Protein AF-A0A528FHX2-F1 (afdb_monomer)

Mean predicted aligned error: 4.31 Å

Radius of gyration: 17.54 Å; Cα contacts (8 Å, |Δi|>4): 48; chains: 1; bounding box: 46×31×41 Å

Structure (mmCIF, N/CA/C/O backbone):
data_AF-A0A528FHX2-F1
#
_entry.id   AF-A0A528FHX2-F1
#
loop_
_atom_site.group_PDB
_atom_site.id
_atom_site.type_symbol
_atom_site.label_atom_id
_atom_site.label_alt_id
_atom_site.label_comp_id
_atom_site.label_asym_id
_atom_site.label_entity_id
_atom_site.label_seq_id
_atom_site.pdbx_PDB_ins_code
_atom_site.Cartn_x
_atom_site.Cartn_y
_atom_site.Cartn_z
_atom_site.occupancy
_atom_site.B_iso_or_equiv
_atom_site.auth_seq_id
_atom_site.auth_comp_id
_atom_site.auth_asym_id
_atom_site.auth_atom_id
_atom_site.pdbx_PDB_model_num
ATOM 1 N N . ILE A 1 1 ? 24.321 2.885 -7.668 1.00 85.81 1 ILE A N 1
ATOM 2 C CA . ILE A 1 1 ? 23.065 2.861 -6.877 1.00 85.81 1 ILE A CA 1
ATOM 3 C C . ILE A 1 1 ? 21.973 3.452 -7.761 1.00 85.81 1 ILE A C 1
ATOM 5 O O . ILE A 1 1 ? 22.249 4.471 -8.384 1.00 85.81 1 ILE A O 1
ATOM 9 N N . ASN A 1 2 ? 20.804 2.810 -7.861 1.00 94.50 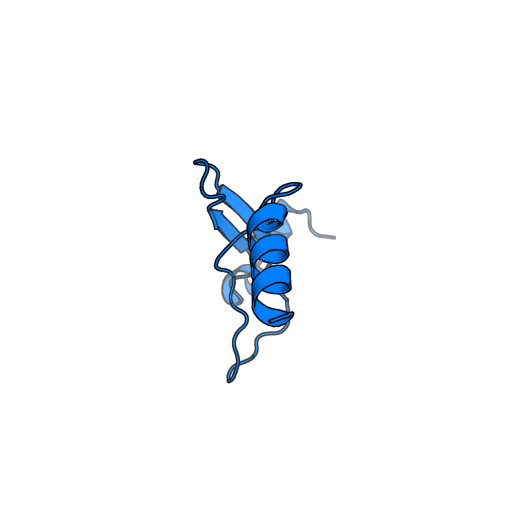2 ASN A N 1
ATOM 10 C CA . ASN A 1 2 ? 19.687 3.285 -8.689 1.00 94.50 2 ASN A CA 1
ATOM 11 C C . ASN A 1 2 ? 18.928 4.423 -7.989 1.00 94.50 2 ASN A C 1
ATOM 13 O O . ASN A 1 2 ? 18.765 4.402 -6.770 1.00 94.50 2 ASN A O 1
ATOM 17 N N . THR A 1 3 ? 18.422 5.390 -8.754 1.00 97.94 3 THR A N 1
ATOM 18 C CA . THR A 1 3 ? 17.417 6.352 -8.272 1.00 97.94 3 THR A CA 1
ATOM 19 C C . THR A 1 3 ? 16.050 5.675 -8.126 1.00 97.94 3 THR A C 1
ATOM 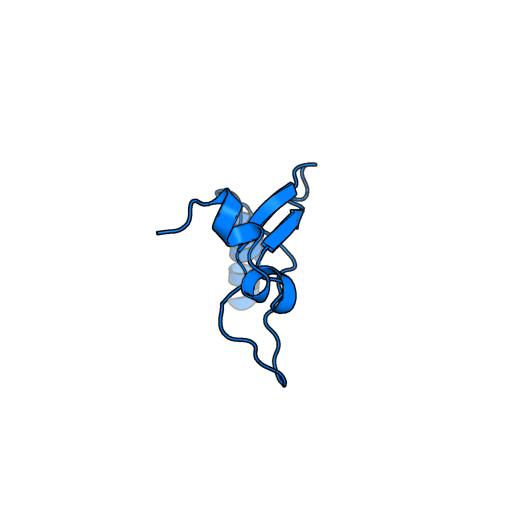21 O O . THR A 1 3 ? 15.823 4.587 -8.655 1.00 97.94 3 THR A O 1
ATOM 24 N N . ILE A 1 4 ? 15.098 6.329 -7.452 1.00 93.56 4 ILE A N 1
ATOM 25 C CA . ILE A 1 4 ? 13.734 5.793 -7.297 1.00 93.56 4 ILE A CA 1
ATOM 26 C C . ILE A 1 4 ? 13.061 5.553 -8.656 1.00 93.56 4 ILE A C 1
ATOM 28 O O . ILE A 1 4 ? 12.473 4.496 -8.871 1.00 93.56 4 ILE A O 1
ATOM 32 N N . GLY A 1 5 ? 13.201 6.487 -9.603 1.00 94.50 5 GLY A N 1
ATOM 33 C CA . GLY A 1 5 ? 12.663 6.317 -10.956 1.00 94.50 5 GLY A CA 1
ATOM 34 C C . GLY A 1 5 ? 13.290 5.131 -11.696 1.00 94.50 5 GLY A C 1
ATOM 35 O O . GLY A 1 5 ? 12.575 4.342 -12.307 1.00 94.50 5 GLY A O 1
ATOM 36 N N . GLN A 1 6 ? 14.611 4.954 -11.577 1.00 97.25 6 GLN A N 1
ATOM 37 C CA . GLN A 1 6 ? 15.317 3.807 -12.160 1.00 97.25 6 GLN A CA 1
ATOM 38 C C . GLN A 1 6 ? 14.891 2.479 -11.521 1.00 97.25 6 GLN A C 1
ATOM 40 O O . GLN A 1 6 ? 14.770 1.486 -12.227 1.00 97.25 6 GLN A O 1
ATOM 45 N N . MET A 1 7 ? 14.622 2.454 -10.211 1.00 94.88 7 MET A N 1
ATOM 46 C CA . MET A 1 7 ? 14.143 1.256 -9.514 1.00 94.88 7 MET A CA 1
ATOM 47 C C . MET A 1 7 ? 12.770 0.798 -10.026 1.00 94.88 7 MET A C 1
ATOM 49 O O . MET A 1 7 ? 12.580 -0.397 -10.243 1.00 94.88 7 MET A O 1
ATOM 53 N N . PHE A 1 8 ? 11.835 1.723 -10.273 1.00 94.81 8 PHE A N 1
ATOM 54 C CA . PHE A 1 8 ? 10.513 1.381 -10.818 1.00 94.81 8 PHE A CA 1
ATOM 55 C C . PHE A 1 8 ? 10.534 0.985 -12.299 1.00 94.81 8 PHE A C 1
ATOM 57 O O . PHE A 1 8 ? 9.677 0.214 -12.723 1.00 94.81 8 PHE A O 1
ATOM 64 N N . ALA A 1 9 ? 11.502 1.486 -13.070 1.00 96.38 9 ALA A N 1
ATOM 65 C CA . ALA A 1 9 ? 11.707 1.104 -14.467 1.00 96.38 9 ALA A CA 1
ATOM 66 C C . ALA A 1 9 ? 12.500 -0.207 -14.634 1.00 96.38 9 ALA A C 1
ATOM 68 O O . ALA A 1 9 ? 12.651 -0.691 -15.755 1.00 96.38 9 ALA A O 1
ATOM 69 N N . ASP A 1 10 ? 13.027 -0.772 -13.545 1.00 97.25 10 ASP A N 1
ATOM 70 C CA . ASP A 1 10 ? 13.834 -1.986 -13.596 1.00 97.25 10 ASP A CA 1
ATOM 71 C C . ASP A 1 10 ? 12.998 -3.203 -14.057 1.00 97.25 10 ASP A C 1
ATOM 73 O O . ASP A 1 10 ? 11.891 -3.420 -13.541 1.00 97.25 10 ASP A O 1
ATOM 77 N N . PRO A 1 11 ? 13.513 -4.038 -14.985 1.00 97.31 11 PRO A N 1
ATOM 78 C CA . PRO A 1 11 ? 12.785 -5.196 -15.501 1.00 97.31 11 PRO A CA 1
ATOM 79 C C . PRO A 1 11 ? 12.301 -6.164 -14.418 1.00 97.31 11 PRO A C 1
ATOM 81 O O . PRO A 1 11 ? 11.216 -6.729 -14.552 1.00 97.31 11 PRO A O 1
ATOM 84 N N . GLN A 1 12 ? 13.057 -6.344 -13.331 1.00 94.81 12 GLN A N 1
ATOM 85 C CA . GLN A 1 12 ? 12.679 -7.237 -12.238 1.00 94.81 12 GLN A CA 1
ATOM 86 C C . GLN A 1 12 ? 11.538 -6.647 -11.403 1.00 94.81 12 GLN A C 1
ATOM 88 O O . GLN A 1 12 ? 10.628 -7.373 -10.997 1.00 94.81 12 GLN A O 1
ATOM 93 N N . THR A 1 13 ? 11.557 -5.335 -11.162 1.00 95.31 13 THR A N 1
ATOM 94 C CA . THR A 1 13 ? 10.482 -4.622 -10.457 1.00 95.31 13 THR A CA 1
ATOM 95 C C . THR A 1 13 ? 9.165 -4.726 -11.230 1.00 95.31 13 THR A C 1
ATOM 97 O O . THR A 1 13 ? 8.114 -4.985 -10.634 1.00 95.31 13 THR A O 1
ATOM 100 N N . ILE A 1 14 ? 9.230 -4.605 -12.561 1.00 95.75 14 ILE A N 1
ATOM 101 C CA . ILE A 1 14 ? 8.080 -4.747 -13.462 1.00 95.75 14 ILE A CA 1
ATOM 102 C C . ILE A 1 14 ? 7.597 -6.201 -13.505 1.00 95.75 14 ILE A C 1
ATOM 104 O O . ILE A 1 14 ? 6.421 -6.457 -13.254 1.00 95.75 14 ILE A O 1
ATOM 108 N N . ALA A 1 15 ? 8.494 -7.165 -13.751 1.00 95.06 15 ALA A N 1
ATOM 109 C CA . ALA A 1 15 ? 8.150 -8.585 -13.873 1.00 95.06 15 ALA A CA 1
ATOM 110 C C . ALA A 1 15 ? 7.473 -9.151 -12.615 1.00 95.06 15 ALA A C 1
ATOM 112 O O . ALA A 1 15 ? 6.693 -10.099 -12.687 1.00 95.06 15 ALA A O 1
ATOM 113 N N . ARG A 1 16 ? 7.761 -8.560 -11.451 1.00 93.56 16 ARG A N 1
ATOM 114 C CA . ARG A 1 16 ? 7.178 -8.949 -10.162 1.00 93.56 16 ARG A CA 1
ATOM 115 C C . ARG A 1 16 ? 5.945 -8.135 -9.762 1.00 93.56 16 ARG A C 1
ATOM 117 O O . ARG A 1 16 ? 5.371 -8.417 -8.712 1.00 93.56 16 ARG A O 1
ATOM 124 N N . GLY A 1 17 ? 5.538 -7.141 -10.555 1.00 93.38 17 GLY A N 1
ATOM 125 C CA . GLY A 1 17 ? 4.385 -6.288 -10.252 1.00 93.38 17 GLY A CA 1
ATOM 126 C C . GLY A 1 17 ? 4.539 -5.542 -8.924 1.00 93.38 17 GLY A C 1
ATOM 127 O O . GLY A 1 17 ? 3.625 -5.545 -8.096 1.00 93.38 17 GLY A O 1
ATOM 128 N N . MET A 1 18 ? 5.728 -4.979 -8.682 1.00 95.00 18 MET A N 1
ATOM 129 C CA . MET A 1 18 ? 6.081 -4.393 -7.385 1.00 95.00 18 MET A CA 1
ATOM 130 C C . MET A 1 18 ? 5.409 -3.043 -7.116 1.00 95.00 18 MET A C 1
ATOM 132 O O . MET A 1 18 ? 5.210 -2.713 -5.951 1.00 95.00 18 MET A O 1
ATOM 136 N N . ARG A 1 19 ? 5.059 -2.263 -8.148 1.00 94.69 19 ARG A N 1
ATOM 137 C CA . ARG A 1 19 ? 4.300 -1.011 -7.996 1.00 94.69 19 ARG A CA 1
ATOM 138 C C . ARG A 1 19 ? 2.811 -1.320 -7.883 1.00 94.69 19 ARG A C 1
ATOM 140 O O . ARG A 1 19 ? 2.276 -2.065 -8.699 1.00 94.69 19 ARG A O 1
ATOM 147 N N . LEU A 1 20 ? 2.162 -0.715 -6.897 1.00 94.00 20 LEU A N 1
ATOM 148 C CA . LEU A 1 20 ? 0.725 -0.793 -6.666 1.00 94.00 20 LEU A CA 1
ATOM 149 C C . LEU A 1 20 ? 0.120 0.613 -6.669 1.00 94.00 20 LEU A C 1
ATOM 151 O O . LEU A 1 20 ? 0.785 1.580 -6.294 1.00 94.00 20 LEU A O 1
ATOM 155 N N . GLU A 1 21 ? -1.149 0.698 -7.049 1.00 94.00 21 GLU A N 1
ATOM 156 C CA . GLU A 1 21 ? -1.993 1.883 -6.888 1.00 94.00 21 GLU A CA 1
ATOM 157 C C . GLU A 1 21 ? -3.253 1.428 -6.154 1.00 94.00 21 GLU A C 1
ATOM 159 O O . GLU A 1 21 ? -3.954 0.536 -6.629 1.00 94.00 21 GLU A O 1
ATOM 164 N N . LEU A 1 22 ? -3.473 1.965 -4.954 1.00 94.06 22 LEU A N 1
ATOM 165 C CA . LEU A 1 22 ? -4.592 1.592 -4.089 1.00 94.06 22 LEU A CA 1
ATOM 166 C C . LEU A 1 22 ? -5.591 2.744 -4.044 1.00 94.06 22 LEU A C 1
ATOM 168 O O . LEU A 1 22 ? -5.202 3.869 -3.735 1.00 94.06 22 LEU A O 1
ATOM 172 N N . ASP A 1 23 ? -6.854 2.465 -4.348 1.00 92.94 23 ASP A N 1
ATOM 173 C CA . ASP A 1 23 ? -7.938 3.440 -4.216 1.00 92.94 23 ASP A CA 1
ATOM 174 C C . ASP A 1 23 ? -8.220 3.699 -2.733 1.00 92.94 23 ASP A C 1
ATOM 176 O O . ASP A 1 23 ? -8.391 2.759 -1.956 1.00 92.94 23 ASP A O 1
ATOM 180 N N . ASP A 1 24 ? -8.233 4.968 -2.331 1.00 90.69 24 ASP A N 1
ATOM 181 C CA . ASP A 1 24 ? -8.509 5.367 -0.955 1.00 90.69 24 ASP A CA 1
ATOM 182 C C . ASP A 1 24 ? -9.991 5.520 -0.613 1.00 90.69 24 ASP A C 1
ATOM 184 O O . ASP A 1 24 ? -10.306 5.872 0.520 1.00 90.69 24 ASP A O 1
ATOM 188 N N . GLY A 1 25 ? -10.894 5.282 -1.566 1.00 89.00 25 GLY A N 1
ATOM 189 C CA . GLY A 1 25 ? -12.336 5.448 -1.391 1.00 89.00 25 GLY A CA 1
ATOM 190 C C . GLY A 1 25 ? -12.792 6.912 -1.324 1.00 89.00 25 GLY A C 1
ATOM 191 O O . GLY A 1 25 ? -13.982 7.179 -1.166 1.00 89.00 25 GLY A O 1
ATOM 192 N N . HIS A 1 26 ? -11.872 7.869 -1.470 1.00 89.44 26 HIS A N 1
ATOM 193 C CA . HIS A 1 26 ? -12.118 9.314 -1.449 1.00 89.44 26 HIS A CA 1
ATOM 194 C C . HIS A 1 26 ? -11.629 10.007 -2.730 1.00 89.44 26 HIS A C 1
ATOM 196 O O . HIS A 1 26 ? -11.460 11.228 -2.757 1.00 89.44 26 HIS A O 1
ATOM 202 N N . GLY A 1 27 ? -11.427 9.232 -3.798 1.00 91.19 27 GLY A N 1
ATOM 203 C CA . GLY A 1 27 ? -11.036 9.727 -5.114 1.00 91.19 27 GLY A CA 1
ATOM 204 C C . GLY A 1 27 ? -9.530 9.889 -5.314 1.00 91.19 27 GLY A C 1
ATOM 205 O O . GLY A 1 27 ? -9.131 10.488 -6.313 1.00 91.19 27 GLY A O 1
ATOM 206 N N . ASN A 1 28 ? -8.689 9.365 -4.411 1.00 92.19 28 ASN A N 1
ATOM 207 C CA . ASN A 1 28 ? -7.238 9.352 -4.584 1.00 92.19 28 ASN A CA 1
ATOM 208 C C . ASN A 1 28 ? -6.717 7.939 -4.869 1.00 92.19 28 ASN A C 1
ATOM 210 O O . ASN A 1 28 ? -7.174 6.954 -4.296 1.00 92.19 28 ASN A O 1
ATOM 214 N N . LEU A 1 29 ? -5.672 7.866 -5.697 1.00 93.81 29 LEU A N 1
ATOM 215 C CA . LEU A 1 29 ? -4.862 6.664 -5.873 1.00 93.81 29 LEU A CA 1
ATOM 216 C C . LEU A 1 29 ? -3.565 6.808 -5.077 1.00 93.81 29 LEU A C 1
ATOM 218 O O . LEU A 1 29 ? -2.732 7.670 -5.362 1.00 93.81 29 LEU A O 1
ATOM 222 N N . LEU A 1 30 ? -3.393 5.955 -4.073 1.00 93.31 30 LEU A N 1
ATOM 223 C CA . LEU A 1 30 ? -2.222 5.919 -3.210 1.00 93.31 30 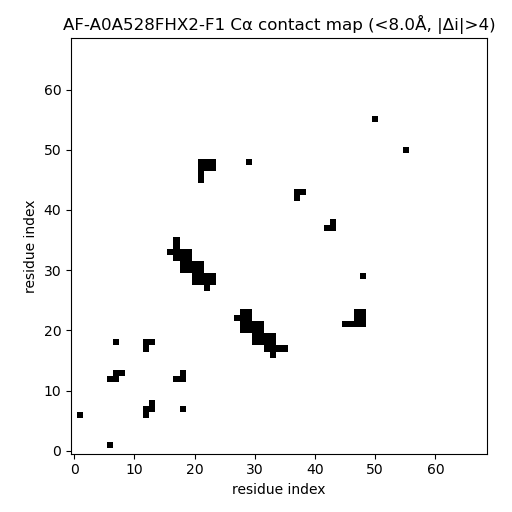LEU A CA 1
ATOM 224 C C . LEU A 1 30 ? -1.151 5.004 -3.825 1.00 93.31 30 LEU A C 1
ATOM 226 O O . LEU A 1 30 ? -1.369 3.791 -3.933 1.00 93.31 30 LEU A O 1
ATOM 230 N N . PRO A 1 31 ? 0.019 5.541 -4.217 1.00 92.31 31 PRO A N 1
ATOM 231 C CA . PRO A 1 31 ? 1.116 4.723 -4.710 1.00 92.31 31 PRO A CA 1
ATOM 232 C C . PRO A 1 31 ? 1.712 3.894 -3.568 1.00 92.31 31 PRO A C 1
ATOM 234 O O . PRO A 1 31 ? 2.009 4.411 -2.491 1.00 92.31 31 PRO A O 1
ATOM 237 N N . SER A 1 32 ? 1.923 2.603 -3.816 1.00 92.62 32 SER A N 1
ATOM 238 C CA . SER A 1 32 ? 2.469 1.671 -2.828 1.00 92.62 32 SER A CA 1
ATOM 239 C C . SER A 1 32 ? 3.414 0.647 -3.464 1.00 92.62 32 SER A C 1
ATOM 241 O O . SER A 1 32 ? 3.549 0.559 -4.689 1.00 92.62 32 SER A O 1
ATOM 243 N N . VAL A 1 33 ? 4.099 -0.121 -2.616 1.00 94.19 33 VAL A N 1
ATOM 244 C CA . VAL A 1 33 ? 5.023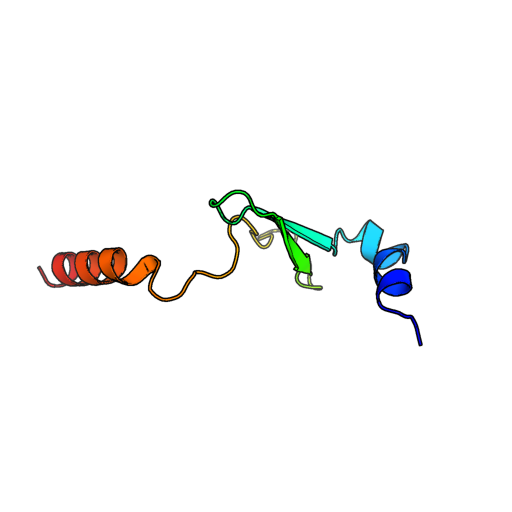 -1.185 -3.018 1.00 94.19 33 VAL A CA 1
ATOM 245 C C . VAL A 1 33 ? 4.543 -2.516 -2.451 1.00 94.19 33 VAL A C 1
ATOM 247 O O . VAL A 1 33 ? 4.249 -2.638 -1.263 1.00 94.19 33 VAL A O 1
ATOM 250 N N . ARG A 1 34 ? 4.478 -3.531 -3.312 1.00 94.06 34 ARG A N 1
ATOM 251 C CA . ARG A 1 34 ? 4.120 -4.904 -2.942 1.00 94.06 34 ARG A CA 1
ATOM 252 C C . ARG A 1 34 ? 5.158 -5.508 -1.990 1.00 94.06 34 ARG A C 1
ATOM 254 O O . ARG A 1 34 ? 6.343 -5.183 -2.047 1.00 94.06 34 ARG A O 1
ATOM 261 N N . ALA A 1 35 ? 4.740 -6.480 -1.182 1.00 93.44 35 ALA A N 1
ATOM 262 C CA . ALA A 1 35 ? 5.682 -7.339 -0.478 1.00 93.44 35 ALA A CA 1
ATOM 263 C C . ALA A 1 35 ? 6.589 -8.088 -1.480 1.00 93.44 35 ALA A C 1
ATOM 265 O O . ALA A 1 35 ? 6.100 -8.622 -2.480 1.00 93.44 35 ALA A O 1
ATOM 266 N N . PRO A 1 36 ? 7.905 -8.183 -1.222 1.00 91.00 36 PRO A N 1
ATOM 267 C CA . PRO A 1 36 ? 8.837 -8.816 -2.152 1.00 91.00 36 PRO A CA 1
ATOM 268 C C . PRO A 1 36 ? 8.646 -10.335 -2.249 1.00 91.00 36 PRO A C 1
ATOM 270 O O . PRO A 1 36 ? 9.001 -10.930 -3.267 1.00 91.00 36 PRO A O 1
ATOM 273 N N . MET A 1 37 ? 8.089 -10.973 -1.216 1.00 92.94 37 MET A N 1
ATOM 274 C CA . MET A 1 37 ? 7.793 -12.407 -1.208 1.00 92.94 37 MET A CA 1
ATOM 275 C C . MET A 1 37 ? 6.437 -12.677 -1.868 1.00 92.94 37 MET A C 1
ATOM 277 O O . MET A 1 37 ? 5.420 -12.133 -1.450 1.00 92.94 37 MET A O 1
ATOM 281 N N . VAL A 1 38 ? 6.420 -13.549 -2.881 1.00 89.62 38 VAL A N 1
ATOM 282 C CA . VAL A 1 38 ? 5.198 -13.948 -3.596 1.00 89.62 38 VAL A CA 1
ATOM 283 C C . VAL A 1 38 ? 4.814 -15.357 -3.165 1.00 89.62 38 VAL A C 1
ATOM 285 O O . VAL A 1 38 ? 5.585 -16.298 -3.343 1.00 89.62 38 VAL A O 1
ATOM 288 N N . MET A 1 39 ? 3.619 -15.497 -2.596 1.00 93.69 39 MET A N 1
ATOM 289 C CA . MET A 1 39 ? 3.088 -16.771 -2.116 1.00 93.69 39 MET A CA 1
ATOM 290 C C . MET A 1 39 ? 2.109 -17.343 -3.145 1.00 93.69 39 MET A C 1
ATOM 292 O O . MET A 1 39 ? 1.059 -16.761 -3.388 1.00 93.69 39 MET A O 1
ATOM 296 N N . SER A 1 40 ? 2.436 -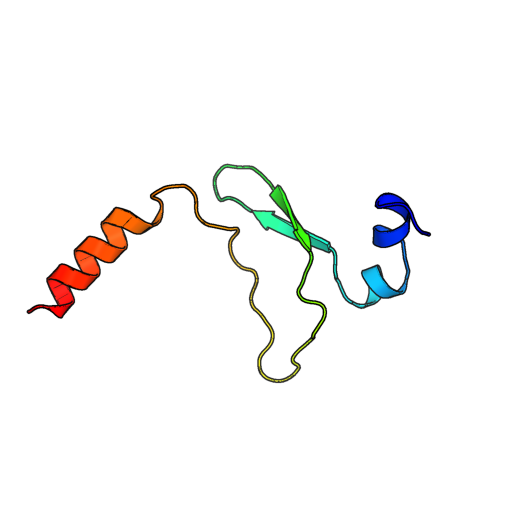18.487 -3.750 1.00 92.75 40 SER A N 1
ATOM 297 C CA . SER A 1 40 ? 1.637 -19.071 -4.842 1.00 92.75 40 SER A CA 1
ATOM 298 C C . SER A 1 40 ? 0.318 -19.704 -4.391 1.00 92.75 40 SER A C 1
ATOM 300 O O . SER A 1 40 ? -0.639 -19.718 -5.156 1.00 92.75 40 SER A O 1
ATOM 302 N N . ARG A 1 41 ? 0.258 -20.234 -3.162 1.00 96.38 41 ARG A N 1
ATOM 303 C CA . ARG A 1 41 ? -0.952 -20.875 -2.609 1.00 96.38 41 ARG A CA 1
ATOM 304 C C . ARG A 1 41 ? -1.839 -19.923 -1.810 1.00 96.38 41 ARG A C 1
ATOM 306 O O . ARG A 1 41 ? -3.036 -20.147 -1.718 1.00 96.38 41 ARG A O 1
ATOM 313 N N . THR A 1 42 ? -1.247 -18.891 -1.218 1.00 95.56 42 THR A N 1
ATOM 314 C CA . THR A 1 42 ? -1.924 -17.919 -0.346 1.00 95.56 42 THR A CA 1
ATOM 315 C C . THR A 1 42 ? -1.429 -16.514 -0.693 1.00 95.56 42 THR A C 1
ATOM 317 O O . THR A 1 42 ? -0.650 -15.936 0.068 1.00 95.56 42 THR A O 1
ATOM 320 N N . PRO A 1 43 ? -1.764 -16.000 -1.888 1.00 92.00 43 PRO A N 1
ATOM 321 C CA . PRO A 1 43 ? -1.285 -14.697 -2.331 1.00 92.00 43 PRO A CA 1
ATOM 322 C C . PRO A 1 43 ? -1.741 -13.594 -1.371 1.00 92.00 43 PRO A C 1
ATOM 324 O O . PRO A 1 43 ? -2.845 -13.642 -0.833 1.00 92.00 43 PRO A O 1
ATOM 327 N N . LEU A 1 44 ? -0.881 -12.594 -1.163 1.00 92.56 44 LEU A N 1
ATOM 328 C CA . LEU A 1 44 ? -1.239 -11.418 -0.375 1.00 92.56 44 LEU A CA 1
ATOM 329 C C . LEU A 1 44 ? -2.285 -10.594 -1.131 1.00 92.56 44 LEU A C 1
ATOM 331 O O . LEU A 1 44 ? -2.175 -10.397 -2.343 1.00 92.56 44 LEU A O 1
ATOM 335 N N . VAL A 1 45 ? -3.268 -10.101 -0.385 1.00 91.19 45 VAL A N 1
ATOM 336 C CA . VAL A 1 45 ? -4.388 -9.309 -0.889 1.00 91.19 45 VAL A CA 1
ATOM 337 C C . VAL A 1 45 ? -4.139 -7.834 -0.574 1.00 91.19 45 VAL A C 1
ATOM 339 O O . VAL A 1 45 ? -3.762 -7.490 0.545 1.00 91.19 45 VAL A O 1
ATOM 342 N N . TYR A 1 46 ? -4.336 -6.971 -1.571 1.00 89.94 46 TYR A N 1
ATOM 343 C CA . TYR A 1 46 ? -4.100 -5.526 -1.495 1.00 89.94 46 TYR A CA 1
ATOM 344 C C . TYR A 1 46 ? -5.364 -4.770 -1.927 1.00 89.94 46 TYR A C 1
ATOM 346 O O . TYR A 1 46 ? -5.375 -4.113 -2.960 1.00 89.94 46 TYR A O 1
ATOM 354 N N . GLU A 1 47 ? -6.454 -4.937 -1.178 1.00 87.94 47 GLU A N 1
ATOM 355 C CA . GLU A 1 47 ? -7.777 -4.386 -1.530 1.00 87.94 47 GLU A CA 1
ATOM 356 C C . GLU A 1 47 ? -7.998 -2.949 -1.059 1.00 87.94 47 GLU A C 1
ATOM 358 O O . GLU A 1 47 ? -8.773 -2.219 -1.665 1.00 87.94 47 GLU A O 1
ATOM 363 N N . ARG A 1 48 ? -7.326 -2.538 0.019 1.00 89.56 48 ARG A N 1
ATOM 364 C CA . ARG A 1 48 ? -7.502 -1.222 0.638 1.00 89.56 48 ARG A CA 1
ATOM 365 C C . ARG A 1 48 ? -6.167 -0.650 1.104 1.00 89.56 48 ARG A C 1
ATOM 367 O O . ARG A 1 48 ? -5.256 -1.426 1.423 1.00 89.56 48 ARG A O 1
ATOM 374 N N . PRO A 1 49 ? -6.020 0.680 1.151 1.00 93.06 49 PRO A N 1
ATOM 375 C CA . PRO A 1 49 ? -4.856 1.309 1.751 1.00 93.06 49 PRO A CA 1
ATOM 376 C C . PRO A 1 49 ? -4.874 1.168 3.276 1.00 93.06 49 PRO A C 1
ATOM 378 O O . PRO A 1 49 ? -5.775 0.578 3.876 1.00 93.06 49 PRO A O 1
ATOM 381 N N . SER A 1 50 ? -3.851 1.734 3.912 1.00 91.88 50 SER A N 1
ATOM 382 C CA . SER A 1 50 ? -3.841 1.911 5.361 1.00 91.88 50 SER A CA 1
ATOM 383 C C . SER A 1 50 ? -5.056 2.730 5.812 1.00 91.88 50 SER A C 1
ATOM 385 O O . SER A 1 50 ? -5.369 3.731 5.163 1.00 91.88 50 SER A O 1
ATOM 387 N N . PRO A 1 51 ? -5.698 2.356 6.931 1.00 92.94 51 PRO A N 1
ATOM 388 C CA . PRO A 1 51 ? -6.863 3.071 7.428 1.00 92.94 51 PRO A CA 1
ATOM 389 C C . PRO A 1 51 ? -6.506 4.496 7.840 1.00 92.94 51 PRO A C 1
ATOM 391 O O . PRO A 1 51 ? -5.409 4.771 8.342 1.00 92.94 51 PRO A O 1
ATOM 394 N N . ARG A 1 52 ? -7.468 5.401 7.682 1.00 92.38 52 ARG A N 1
ATOM 395 C CA . ARG A 1 52 ? -7.406 6.745 8.250 1.00 92.38 52 ARG A CA 1
ATOM 396 C C . ARG A 1 52 ? -7.507 6.686 9.771 1.00 92.38 52 ARG A C 1
ATOM 398 O O . ARG A 1 52 ? -7.927 5.695 10.373 1.00 92.38 52 ARG A O 1
ATOM 405 N N . LEU A 1 53 ? -7.128 7.790 10.410 1.00 95.50 53 LEU A N 1
ATOM 406 C CA . LEU A 1 53 ? -7.269 7.934 11.852 1.00 95.50 53 LEU A CA 1
ATOM 407 C C . LEU A 1 53 ? -8.745 7.769 12.249 1.00 95.50 53 LEU A C 1
ATOM 409 O O . LEU A 1 53 ? -9.579 8.590 11.883 1.00 95.50 53 LEU A O 1
ATOM 413 N N . GLY A 1 54 ? -9.038 6.714 13.010 1.00 96.56 54 GLY A N 1
ATOM 414 C CA . GLY A 1 54 ? -10.372 6.435 13.543 1.00 96.56 54 GLY A CA 1
ATOM 415 C C . GLY A 1 54 ? -11.349 5.737 12.589 1.00 96.56 54 GL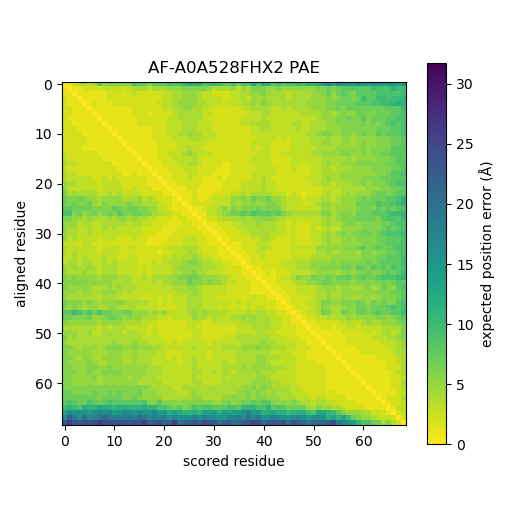Y A C 1
ATOM 416 O O . GLY A 1 54 ? -12.494 5.546 12.980 1.00 96.56 54 GLY A O 1
ATOM 417 N N . GLU A 1 55 ? -10.921 5.323 11.391 1.00 95.31 55 GLU A N 1
ATOM 418 C CA . GLU A 1 55 ? -11.800 4.758 10.345 1.00 95.31 55 GLU A CA 1
ATOM 419 C C . GLU A 1 55 ? -12.647 3.566 10.816 1.00 95.31 55 GLU A C 1
ATOM 421 O O . GLU A 1 55 ? -13.821 3.473 10.478 1.00 95.31 55 GLU A O 1
ATOM 426 N N . HIS A 1 56 ? -12.078 2.690 11.648 1.00 95.69 56 HIS A N 1
ATOM 427 C CA . HIS A 1 56 ? -12.762 1.491 12.149 1.00 95.69 56 HIS A CA 1
ATOM 428 C C . HIS A 1 56 ? -13.216 1.607 13.614 1.00 95.69 56 HIS A C 1
ATOM 430 O O . HIS A 1 56 ? -13.623 0.613 14.208 1.00 95.69 56 HIS A O 1
ATOM 436 N N . SER A 1 57 ? -13.119 2.785 14.244 1.00 97.88 57 SER A N 1
ATOM 437 C CA . SER A 1 57 ? -13.377 2.914 15.688 1.00 97.88 57 SER A CA 1
ATOM 438 C C . SER A 1 57 ? -14.799 2.492 16.075 1.00 97.88 57 SER A C 1
ATOM 440 O O . SER A 1 57 ? -14.971 1.713 17.010 1.00 97.88 57 SER A O 1
ATOM 442 N N . GLU A 1 58 ? -15.815 2.980 15.359 1.00 97.94 58 GLU A N 1
ATOM 443 C CA . GLU A 1 58 ? -17.225 2.678 15.653 1.00 97.94 58 GLU A CA 1
ATOM 444 C C . GLU A 1 58 ? -17.572 1.208 15.378 1.00 97.94 58 GLU A C 1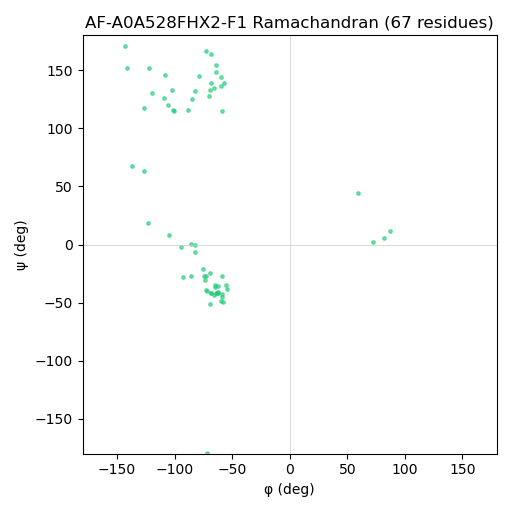
ATOM 446 O O . GLU A 1 58 ? -18.249 0.569 16.184 1.00 97.94 58 GLU A O 1
ATOM 451 N N . GLU A 1 59 ? -17.062 0.656 14.273 1.00 97.69 59 GLU A N 1
ATOM 452 C CA . GLU A 1 59 ? -17.253 -0.747 13.888 1.00 97.69 59 GLU A CA 1
ATOM 453 C C . GLU A 1 59 ? -16.752 -1.699 14.982 1.00 97.69 59 GLU A C 1
ATOM 455 O O . GLU A 1 59 ? -17.490 -2.584 15.425 1.00 97.69 59 GLU A O 1
ATOM 460 N N . ILE A 1 60 ? -15.522 -1.474 15.458 1.00 97.25 60 ILE A N 1
ATOM 461 C CA . ILE A 1 60 ? -14.878 -2.315 16.470 1.00 97.25 60 ILE A CA 1
ATOM 462 C C . ILE A 1 60 ? -15.574 -2.187 17.827 1.00 97.25 60 ILE A C 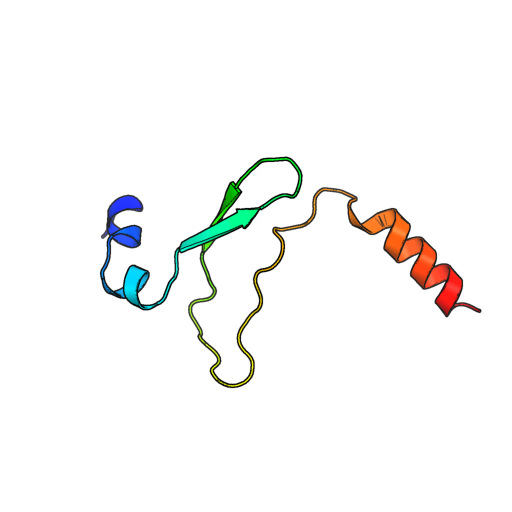1
ATOM 464 O O . ILE A 1 60 ? -15.797 -3.197 18.494 1.00 97.25 60 ILE A O 1
ATOM 468 N N . LEU A 1 61 ? -15.968 -0.976 18.240 1.00 97.62 61 LEU A N 1
ATOM 469 C CA . LEU A 1 61 ? -16.736 -0.794 19.478 1.00 97.62 61 LEU A CA 1
ATOM 470 C C . LEU A 1 61 ? -18.058 -1.574 19.431 1.00 97.62 61 LEU A C 1
ATOM 472 O O . LEU A 1 61 ? -18.374 -2.306 20.369 1.00 97.62 61 LEU A O 1
ATOM 476 N N . ALA A 1 62 ? -18.782 -1.504 18.312 1.00 97.50 62 ALA A N 1
ATOM 477 C CA . ALA A 1 62 ? -20.024 -2.246 18.136 1.00 97.50 62 ALA A CA 1
ATOM 478 C C . ALA A 1 62 ? -19.808 -3.774 18.118 1.00 97.50 62 ALA A C 1
ATOM 480 O O . ALA A 1 62 ? -20.666 -4.524 18.587 1.00 97.50 62 ALA A O 1
ATOM 481 N N . GLU A 1 63 ? -18.693 -4.268 17.571 1.00 97.75 63 GLU A N 1
ATOM 482 C CA . GLU A 1 63 ? -18.347 -5.697 17.597 1.00 97.75 63 GLU A CA 1
ATOM 483 C C . GLU A 1 63 ? -18.071 -6.208 19.013 1.00 97.75 63 GLU A C 1
ATOM 485 O O . GLU A 1 63 ? -18.573 -7.271 19.395 1.00 97.75 63 GLU A O 1
ATOM 490 N N . LEU A 1 64 ? -17.334 -5.434 19.810 1.00 97.12 64 LEU A N 1
ATOM 491 C CA . LEU A 1 64 ? -17.034 -5.774 21.199 1.00 97.12 64 LEU A CA 1
ATOM 492 C C . LEU A 1 64 ? -18.307 -5.813 22.056 1.00 97.12 64 LEU A C 1
ATOM 494 O O . LEU A 1 64 ? -18.491 -6.751 22.832 1.00 97.12 64 LEU A O 1
ATOM 498 N N . GLU A 1 65 ? -19.223 -4.858 21.871 1.00 96.38 65 GLU A N 1
ATOM 499 C CA . GLU A 1 65 ? -20.519 -4.842 22.564 1.00 96.38 65 GLU A CA 1
ATOM 500 C C . GLU A 1 65 ? -21.396 -6.055 22.222 1.00 96.38 65 GLU A C 1
ATOM 502 O O . GLU A 1 65 ? -22.115 -6.564 23.085 1.00 96.38 65 GLU A O 1
ATOM 507 N N . ARG A 1 66 ? -21.354 -6.534 20.971 1.00 95.25 66 ARG A N 1
ATOM 508 C CA . ARG A 1 66 ? -22.070 -7.752 20.558 1.00 95.25 66 ARG A CA 1
ATOM 509 C C . ARG A 1 66 ? -21.429 -9.017 21.116 1.00 95.25 66 ARG A C 1
ATOM 511 O O . ARG A 1 66 ? -22.157 -9.916 21.511 1.00 95.25 66 ARG A O 1
ATOM 518 N N . SER A 1 67 ? -20.099 -9.082 21.137 1.00 90.44 67 SER A N 1
ATOM 519 C CA . SER A 1 67 ? -19.346 -10.268 21.573 1.00 90.44 67 SER A CA 1
ATOM 520 C C . SER A 1 67 ? -19.344 -10.458 23.092 1.00 90.44 67 SER A C 1
ATOM 522 O O . SER A 1 67 ? -19.085 -11.555 23.573 1.00 90.44 67 SER A O 1
ATOM 524 N N . GLY A 1 68 ? -19.611 -9.392 23.852 1.00 80.38 68 GLY A N 1
ATOM 525 C CA . GLY A 1 68 ? -19.780 -9.445 25.305 1.00 80.38 68 GLY A CA 1
ATOM 526 C C . GLY A 1 68 ? -21.178 -9.867 25.779 1.00 80.38 68 GLY A C 1
ATOM 527 O O . GLY A 1 68 ? -21.396 -9.918 26.989 1.00 80.38 68 GLY A O 1
ATOM 528 N N . LYS A 1 69 ? -22.117 -10.132 24.861 1.00 56.78 69 LYS A N 1
ATOM 529 C CA . LYS A 1 69 ? -23.426 -10.740 25.148 1.00 56.78 69 LYS A CA 1
ATOM 530 C C . LYS A 1 69 ? -23.371 -12.246 24.930 1.00 56.78 69 LYS A C 1
ATOM 532 O O . LYS A 1 69 ? -2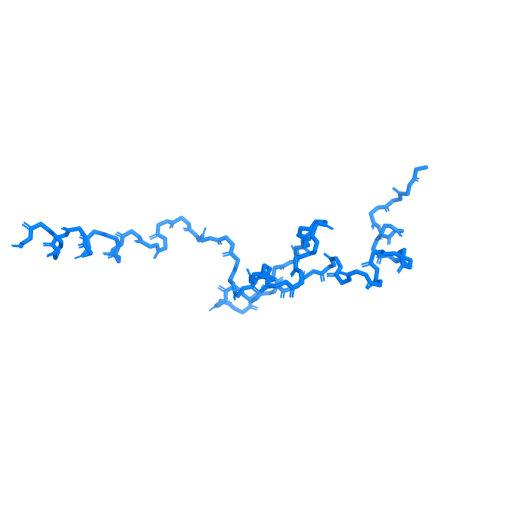4.010 -12.952 25.739 1.00 56.78 69 LYS A O 1
#

pLDDT: mean 93.21, std 5.39, range [56.78, 97.94]

Sequence (69 aa):
INTIGQMFADPQTIARGMRLELDDGHGNLLPSVRAPMVMSRTPLVYERPSPRLGEHSEEILAELERSGK

Secondary structure (DSSP, 8-state):
---HHHHHTSHHHHHTT-EEEEE-SSS-EEEEE--S---SSSPPP--S-PPPTTTTHHHHHHHHHHHT-

Nearest PDB structures (foldseek):
  2vjm-assembly1_B  TM=7.821E-01  e=7.241E-03  Oxalobacter formigenes
  2vjp-assembly1_B  TM=7.745E-01  e=6.775E-03  Oxalobacter formigenes
  1t3z-assembly1_B  TM=7.771E-01  e=7.739E-03  Oxalobacter formigenes
  1vgr-assembly1_B  TM=7.766E-01  e=1.154E-02  Oxalobacter formigenes
  2vjo-assembly1_B  TM=7.781E-01  e=1.505E-02  Oxalobacter formigenes

Solvent-accessible surface area (backbone atoms only — not comparable to full-atom values): 4603 Å² total; per-residue (Å²): 135,78,53,74,70,54,50,64,69,30,68,68,38,52,77,65,58,31,74,43,73,30,57,65,88,77,87,45,74,46,80,47,70,51,75,89,76,83,44,92,90,66,61,87,83,81,86,63,59,85,79,59,95,67,72,58,52,67,62,52,54,54,48,51,62,59,72,75,107

Foldseek 3Di:
DDDPVRCCVDPVCVVQVQWDWADAVPPGTDIGGDDPDADPVDGDDDHHDDDDDCNCVVVVVVVVVVVVD